Protein AF-A0A432PZU5-F1 (afdb_monomer)

Foldseek 3Di:
DDDDPPDDDDQVPHDDDDDDDDDDDDDDDDPDPVVVVVVVVVVVVVCVPDDD

Secondary structure (DSSP, 8-state):
----TT--S--TT-----------------SSHHHHHHHHHHHHHHHHT---

pLDDT: mean 93.28, std 7.21, range [61.56, 98.44]

Radius of gyration: 13.13 Å; Cα contacts (8 Å, |Δi|>4): 5; chains: 1; bounding box: 30×21×32 Å

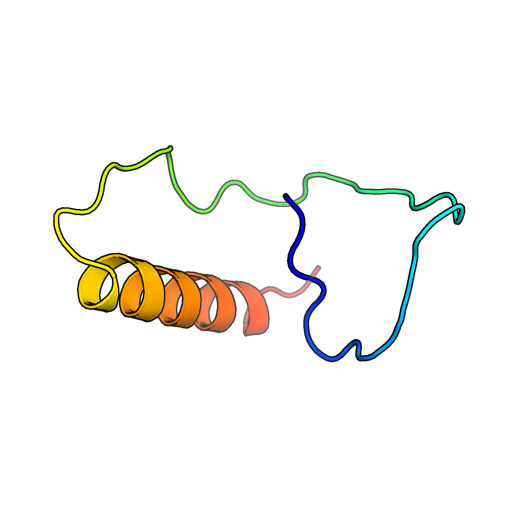Structure (mmCIF, N/CA/C/O backbone):
data_AF-A0A432PZU5-F1
#
_entry.id   AF-A0A432PZU5-F1
#
loop_
_atom_site.group_PDB
_atom_site.id
_atom_site.type_symbol
_atom_site.label_atom_id
_atom_site.label_alt_id
_atom_site.label_comp_id
_atom_site.label_asym_id
_atom_site.label_entity_id
_atom_site.label_seq_id
_atom_site.pdbx_PDB_ins_code
_atom_site.Cartn_x
_atom_site.Cartn_y
_atom_site.Cartn_z
_atom_site.o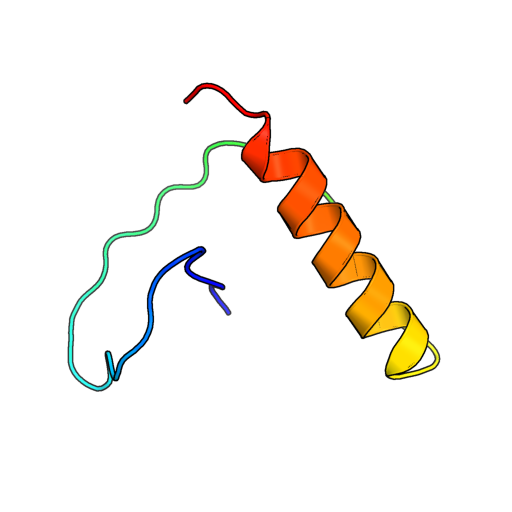ccupancy
_atom_site.B_iso_or_equiv
_atom_site.auth_seq_id
_atom_site.auth_comp_id
_atom_site.auth_asym_id
_atom_site.auth_atom_id
_atom_site.pdbx_PDB_model_num
ATOM 1 N N . GLU A 1 1 ? 6.581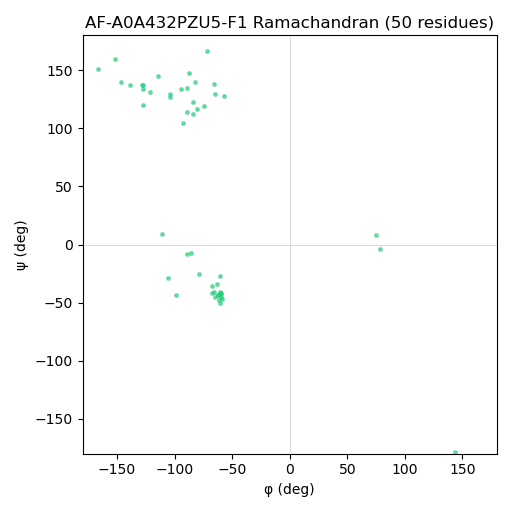 3.855 2.211 1.00 85.69 1 GLU A N 1
ATOM 2 C CA . GLU A 1 1 ? 6.749 2.584 1.472 1.00 85.69 1 GLU A CA 1
ATOM 3 C C . GLU A 1 1 ? 5.996 2.681 0.149 1.00 85.69 1 GLU A C 1
ATOM 5 O O . GLU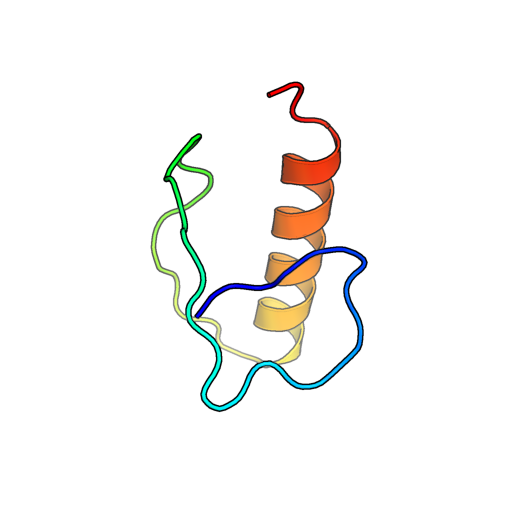 A 1 1 ? 5.081 3.492 0.069 1.00 85.69 1 GLU A O 1
ATOM 10 N N . VAL A 1 2 ? 6.387 1.919 -0.877 1.00 92.38 2 VAL A N 1
ATOM 11 C CA . VAL A 1 2 ? 5.652 1.829 -2.149 1.00 92.38 2 VAL A CA 1
ATOM 12 C C . VAL A 1 2 ? 5.402 0.358 -2.454 1.00 92.38 2 VAL A C 1
ATOM 14 O O . VAL A 1 2 ? 6.353 -0.408 -2.598 1.00 92.38 2 VAL A O 1
ATOM 17 N N . HIS A 1 3 ? 4.133 -0.023 -2.571 1.00 93.38 3 HIS A N 1
ATOM 18 C CA . HIS A 1 3 ? 3.738 -1.348 -3.032 1.00 93.38 3 HIS A CA 1
ATOM 19 C C . HIS A 1 3 ? 3.598 -1.335 -4.561 1.00 93.38 3 HIS A C 1
ATOM 21 O O . HIS A 1 3 ? 2.735 -0.643 -5.099 1.00 93.38 3 HIS A O 1
ATOM 27 N N . ILE A 1 4 ? 4.460 -2.072 -5.267 1.00 94.19 4 ILE A N 1
ATOM 28 C CA . ILE A 1 4 ? 4.457 -2.137 -6.735 1.00 94.19 4 ILE A CA 1
ATOM 29 C C . ILE A 1 4 ? 3.600 -3.330 -7.167 1.00 94.19 4 ILE A C 1
ATOM 31 O O . ILE A 1 4 ? 4.017 -4.481 -7.062 1.00 94.19 4 ILE A O 1
ATOM 35 N N . ILE A 1 5 ? 2.387 -3.050 -7.643 1.00 92.31 5 ILE A N 1
ATOM 36 C CA . ILE A 1 5 ? 1.410 -4.077 -8.024 1.00 92.31 5 ILE A CA 1
ATOM 37 C C . ILE A 1 5 ? 1.934 -4.888 -9.217 1.00 92.31 5 ILE A C 1
ATOM 39 O O . ILE A 1 5 ? 2.330 -4.322 -10.233 1.00 92.31 5 ILE A O 1
ATOM 43 N N . GLY A 1 6 ? 1.899 -6.219 -9.103 1.00 92.69 6 GLY A N 1
ATOM 44 C CA . GLY A 1 6 ? 2.300 -7.137 -10.176 1.00 92.69 6 GLY A CA 1
ATOM 45 C C . GLY A 1 6 ? 3.811 -7.252 -10.395 1.00 92.69 6 GLY A C 1
ATOM 46 O O . GLY A 1 6 ? 4.231 -7.876 -11.366 1.00 92.69 6 GLY A O 1
ATOM 47 N N . PHE A 1 7 ? 4.631 -6.665 -9.519 1.00 95.06 7 PHE A N 1
ATOM 48 C CA . PHE A 1 7 ? 6.081 -6.810 -9.561 1.00 95.06 7 PHE A CA 1
ATOM 49 C C . PHE A 1 7 ? 6.566 -7.776 -8.479 1.00 95.06 7 PHE A C 1
ATOM 51 O O . PHE A 1 7 ? 6.277 -7.602 -7.297 1.00 95.06 7 PHE A O 1
ATOM 58 N N . GLU A 1 8 ? 7.387 -8.740 -8.887 1.00 95.69 8 GLU A N 1
ATOM 59 C CA . GLU A 1 8 ? 8.126 -9.627 -7.992 1.00 95.69 8 GLU A CA 1
ATOM 60 C C . GLU A 1 8 ? 9.627 -9.493 -8.273 1.00 95.69 8 GLU A C 1
ATOM 62 O O . GLU A 1 8 ? 10.069 -9.528 -9.422 1.00 95.69 8 GLU A O 1
ATOM 67 N N . GLY A 1 9 ? 10.431 -9.318 -7.222 1.00 94.50 9 GLY A N 1
ATOM 68 C CA . GLY A 1 9 ? 11.884 -9.211 -7.337 1.00 94.50 9 GLY A CA 1
ATOM 69 C C . GLY A 1 9 ? 12.512 -8.217 -6.365 1.00 94.50 9 GLY A C 1
ATOM 70 O O . GLY A 1 9 ? 11.845 -7.592 -5.543 1.00 94.50 9 GLY A O 1
ATOM 71 N N . ASN A 1 10 ? 13.835 -8.064 -6.462 1.00 95.06 10 ASN A N 1
ATOM 72 C CA . ASN A 1 10 ? 14.612 -7.195 -5.581 1.00 95.06 10 ASN A CA 1
ATOM 73 C C . ASN A 1 10 ? 15.012 -5.887 -6.287 1.00 95.06 10 ASN A C 1
ATOM 75 O O . ASN A 1 10 ? 15.620 -5.899 -7.362 1.00 95.06 10 ASN A O 1
ATOM 79 N N . LEU A 1 11 ? 14.701 -4.755 -5.653 1.00 94.81 11 LEU A N 1
ATOM 80 C CA . LEU A 1 11 ? 15.036 -3.408 -6.130 1.00 94.81 11 LEU A CA 1
ATOM 81 C C . LEU A 1 11 ? 16.098 -2.702 -5.268 1.00 94.81 11 LEU A C 1
ATOM 83 O O . LEU A 1 11 ? 16.368 -1.518 -5.464 1.00 94.81 11 LEU A O 1
ATOM 87 N N . ARG A 1 12 ? 16.740 -3.406 -4.329 1.00 94.31 12 ARG A N 1
ATOM 88 C CA . ARG A 1 12 ? 17.798 -2.849 -3.476 1.00 94.31 12 ARG A CA 1
ATOM 89 C C . ARG A 1 12 ? 18.938 -2.295 -4.334 1.00 94.31 12 ARG A C 1
ATOM 91 O O . ARG 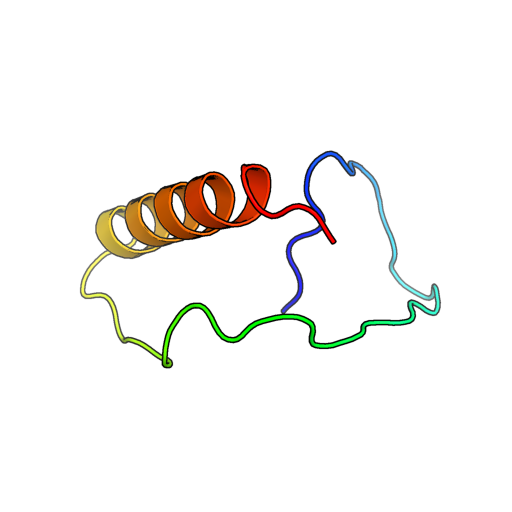A 1 12 ? 19.473 -2.985 -5.195 1.00 94.31 12 ARG A O 1
ATOM 98 N N . GLY A 1 13 ? 19.308 -1.040 -4.083 1.00 96.06 13 GLY A N 1
ATOM 99 C CA . GLY A 1 13 ? 20.355 -0.333 -4.828 1.00 96.06 13 GLY A CA 1
ATOM 100 C C . GLY A 1 13 ? 19.920 0.206 -6.195 1.00 96.06 13 GLY A C 1
ATOM 101 O O . GLY A 1 13 ? 20.699 0.912 -6.834 1.00 96.06 13 GLY A O 1
ATOM 102 N N . LYS A 1 14 ? 18.688 -0.068 -6.642 1.00 95.62 14 LYS A N 1
ATOM 103 C CA . LYS A 1 14 ? 18.135 0.512 -7.870 1.00 95.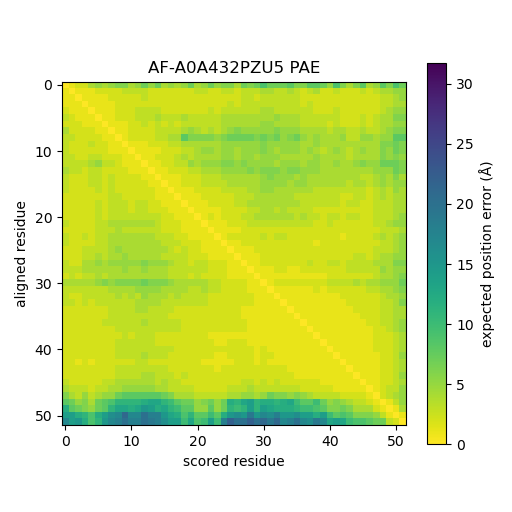62 14 LYS A CA 1
ATOM 104 C C . LYS A 1 14 ? 17.468 1.855 -7.575 1.00 95.62 14 LYS A C 1
ATOM 106 O O . LYS A 1 14 ? 16.893 2.058 -6.509 1.00 95.62 14 LYS A O 1
ATOM 111 N N . ARG A 1 15 ? 17.528 2.775 -8.539 1.00 96.31 15 ARG A N 1
ATOM 112 C CA . ARG A 1 15 ? 16.778 4.038 -8.497 1.00 96.31 15 ARG A CA 1
ATOM 113 C C . ARG A 1 15 ? 15.410 3.832 -9.136 1.00 96.31 15 ARG A C 1
ATOM 115 O O . ARG A 1 15 ? 15.323 3.240 -10.207 1.00 96.31 15 ARG A O 1
ATOM 122 N N . ILE A 1 16 ? 14.369 4.335 -8.484 1.00 95.12 16 ILE A N 1
ATOM 123 C CA . ILE A 1 16 ? 12.981 4.257 -8.945 1.00 95.12 16 ILE A CA 1
ATOM 124 C C . ILE A 1 16 ? 12.419 5.678 -8.939 1.00 95.12 16 ILE A C 1
ATOM 126 O O . ILE A 1 16 ? 12.673 6.434 -8.000 1.00 95.12 16 ILE A O 1
ATOM 130 N N . LYS A 1 17 ? 11.670 6.042 -9.983 1.00 95.56 17 LYS A N 1
ATOM 131 C CA . LYS A 1 17 ? 10.891 7.283 -10.030 1.00 95.56 17 LYS A CA 1
ATOM 132 C C . LYS A 1 17 ? 9.462 6.975 -9.581 1.00 95.56 17 LYS A C 1
ATOM 134 O O . LYS A 1 17 ? 8.889 5.987 -10.028 1.00 95.56 17 LYS A O 1
ATOM 139 N N . VAL A 1 18 ? 8.905 7.809 -8.710 1.00 94.94 18 VAL A N 1
ATOM 140 C CA . VAL A 1 18 ? 7.529 7.692 -8.208 1.00 94.94 18 VAL A CA 1
ATOM 141 C C . VAL A 1 18 ? 6.838 9.033 -8.409 1.00 94.94 18 VAL A C 1
ATOM 143 O O . VAL A 1 18 ? 7.439 10.076 -8.155 1.00 94.94 18 VAL A O 1
ATOM 146 N N . GLU A 1 19 ? 5.592 8.998 -8.868 1.00 95.31 19 GLU A N 1
ATOM 147 C CA . GLU A 1 19 ? 4.761 10.178 -9.099 1.00 95.31 19 GLU A CA 1
ATOM 148 C C . GLU A 1 19 ? 3.430 9.995 -8.365 1.00 95.31 19 GLU A C 1
ATOM 150 O O . GLU A 1 19 ? 2.830 8.921 -8.404 1.00 95.31 19 GLU A O 1
ATOM 155 N N . PHE A 1 20 ? 2.983 11.032 -7.655 1.00 93.88 20 PHE A N 1
ATOM 156 C CA . PHE A 1 20 ? 1.703 11.011 -6.954 1.00 93.88 20 PHE A CA 1
ATOM 157 C C . PHE A 1 20 ? 0.589 11.395 -7.927 1.00 93.88 20 PHE A C 1
ATOM 159 O O . PHE A 1 20 ? 0.533 12.532 -8.385 1.00 93.88 20 PHE A O 1
ATOM 166 N N . LEU A 1 21 ? -0.286 10.440 -8.240 1.00 92.38 21 LEU A N 1
ATOM 167 C CA . LEU A 1 21 ? -1.357 10.618 -9.226 1.00 92.38 21 LEU A CA 1
ATOM 168 C C . LEU A 1 21 ? -2.702 10.945 -8.573 1.00 92.38 21 LEU A C 1
ATOM 170 O O . LEU A 1 21 ? -3.432 11.820 -9.028 1.00 92.38 21 LEU A O 1
ATOM 174 N N . LYS A 1 22 ? -3.032 10.235 -7.491 1.00 92.19 22 LYS A N 1
ATOM 175 C CA . LYS A 1 22 ? -4.291 10.380 -6.761 1.00 92.19 22 LYS A CA 1
ATOM 176 C C . LYS A 1 22 ? -4.055 10.131 -5.277 1.00 92.19 22 LYS A C 1
ATOM 178 O O . LYS A 1 22 ? -3.336 9.209 -4.899 1.00 92.19 22 LYS A O 1
ATOM 183 N N . PHE A 1 23 ? -4.702 10.937 -4.446 1.00 94.25 23 PHE A N 1
ATOM 184 C CA . PHE A 1 23 ? -4.823 10.675 -3.019 1.00 94.25 23 PHE A CA 1
ATOM 185 C C . PHE A 1 23 ? -5.999 9.719 -2.770 1.00 94.25 23 PHE A C 1
ATOM 187 O O . PHE A 1 23 ? -7.120 10.021 -3.177 1.00 94.25 23 PHE A O 1
ATOM 194 N N . ILE A 1 24 ? -5.740 8.571 -2.139 1.00 93.88 24 ILE A N 1
ATOM 195 C CA . ILE A 1 24 ? -6.761 7.536 -1.877 1.00 93.88 24 ILE A CA 1
ATOM 196 C C . ILE A 1 24 ? -7.193 7.486 -0.406 1.00 93.88 24 ILE A C 1
ATOM 198 O O . ILE A 1 24 ? -8.327 7.124 -0.112 1.00 93.88 24 ILE A O 1
ATOM 202 N N . ARG A 1 25 ? -6.313 7.865 0.535 1.00 96.06 25 ARG A N 1
ATOM 203 C CA . ARG A 1 25 ? -6.587 7.793 1.976 1.00 96.06 25 ARG A CA 1
ATOM 204 C C . ARG A 1 25 ? -5.561 8.571 2.799 1.00 96.06 25 ARG A C 1
ATOM 206 O O . ARG A 1 25 ? -4.390 8.636 2.434 1.00 96.06 25 ARG A O 1
ATOM 213 N N . GLU A 1 26 ? -5.992 9.077 3.951 1.00 97.19 26 GLU A N 1
ATOM 214 C CA . GLU A 1 26 ? -5.111 9.561 5.020 1.00 97.19 26 GLU A CA 1
ATOM 215 C C . GLU A 1 26 ? -4.385 8.425 5.769 1.00 97.19 26 GLU A C 1
ATOM 217 O O . GLU A 1 26 ? -4.725 7.239 5.665 1.00 97.19 26 GLU A O 1
ATOM 222 N N . GLU A 1 27 ? -3.365 8.773 6.550 1.00 96.00 27 GLU A N 1
ATOM 223 C CA . GLU A 1 27 ? -2.703 7.808 7.428 1.00 96.00 27 GLU A CA 1
ATOM 224 C C . GLU A 1 27 ? -3.666 7.332 8.526 1.00 96.00 27 GLU A C 1
ATOM 226 O O . GLU A 1 27 ? -4.417 8.113 9.105 1.00 96.00 27 GLU A O 1
ATOM 231 N N . ARG A 1 28 ? -3.650 6.031 8.829 1.00 95.56 28 ARG A N 1
ATOM 232 C CA . ARG A 1 28 ? -4.557 5.417 9.802 1.00 95.56 28 ARG A CA 1
ATOM 233 C C . ARG A 1 28 ? -3.807 4.415 10.666 1.00 95.56 28 ARG A C 1
ATOM 235 O O . ARG A 1 28 ? -3.040 3.606 10.150 1.00 95.56 28 ARG A O 1
ATOM 242 N N . ARG A 1 29 ? -4.080 4.432 11.973 1.00 97.25 29 ARG A N 1
ATOM 243 C CA . ARG A 1 29 ? -3.663 3.372 12.899 1.00 97.25 29 ARG A CA 1
ATOM 244 C C . ARG A 1 29 ? -4.655 2.213 12.843 1.00 97.25 29 ARG A C 1
ATOM 246 O O . ARG A 1 29 ? -5.864 2.439 12.797 1.00 97.25 29 ARG A O 1
ATOM 253 N N . PHE A 1 30 ? -4.137 0.994 12.888 1.00 97.81 30 PHE A N 1
ATOM 254 C CA . PHE A 1 30 ? -4.930 -0.232 12.944 1.00 97.81 30 PHE A CA 1
ATOM 255 C C . PHE A 1 30 ? -4.690 -0.929 14.274 1.00 97.81 30 PHE A C 1
ATOM 257 O O . PHE A 1 30 ? -3.573 -0.903 14.794 1.00 97.81 30 PHE A O 1
ATOM 264 N N . ASN A 1 31 ? -5.732 -1.557 14.811 1.00 97.62 31 ASN A N 1
ATOM 265 C CA . ASN A 1 31 ? -5.649 -2.258 16.092 1.00 97.62 31 ASN A CA 1
ATOM 266 C C . ASN A 1 31 ? -5.219 -3.721 15.919 1.00 97.62 31 ASN A C 1
ATOM 268 O O . ASN A 1 31 ? -4.961 -4.413 16.902 1.00 97.62 31 ASN A O 1
ATOM 272 N N . SER A 1 32 ? -5.137 -4.207 14.676 1.00 98.44 32 SER A N 1
ATOM 273 C CA . SER A 1 32 ? -4.667 -5.552 14.360 1.00 98.44 32 SER A CA 1
ATOM 274 C C . SER A 1 32 ? -4.021 -5.637 12.976 1.00 98.44 32 SER A C 1
ATOM 276 O O . SER A 1 32 ? -4.267 -4.820 12.085 1.00 98.44 32 SER A O 1
ATOM 278 N N . VAL A 1 33 ? -3.217 -6.683 12.781 1.00 98.19 33 VAL A N 1
ATOM 279 C CA . VAL A 1 33 ? -2.627 -7.025 11.476 1.00 98.19 33 VAL A CA 1
ATOM 280 C C . VAL A 1 33 ? -3.712 -7.367 10.449 1.00 98.19 33 VAL A C 1
ATOM 282 O O . VAL A 1 33 ? -3.563 -7.046 9.271 1.00 98.19 33 VAL A O 1
ATOM 285 N N . GLN A 1 34 ? -4.815 -7.980 10.891 1.00 98.38 34 GLN A N 1
ATOM 286 C CA . GLN A 1 34 ? -5.958 -8.310 10.040 1.00 98.38 34 GLN A CA 1
ATOM 287 C C . GLN A 1 34 ? -6.561 -7.037 9.426 1.00 98.38 34 GLN A C 1
ATOM 289 O O . GLN A 1 34 ? -6.676 -6.942 8.207 1.00 98.38 34 GLN A O 1
ATOM 294 N N . GLU A 1 35 ? -6.845 -6.025 10.254 1.00 98.38 35 GLU A N 1
ATOM 295 C CA . GLU A 1 35 ? -7.402 -4.745 9.797 1.00 98.38 35 GLU A CA 1
ATOM 296 C C . GLU A 1 35 ? -6.485 -4.028 8.800 1.00 98.38 35 GLU A C 1
ATOM 298 O O . GLU A 1 35 ? -6.959 -3.513 7.785 1.00 98.38 35 GLU A O 1
ATOM 303 N N . LEU A 1 36 ? -5.174 -4.014 9.069 1.00 97.69 36 LEU A N 1
ATOM 304 C CA . LEU A 1 36 ? -4.185 -3.444 8.154 1.00 97.69 36 LEU A CA 1
ATOM 305 C C . LEU A 1 36 ? -4.191 -4.183 6.809 1.00 97.69 36 LEU A C 1
ATOM 307 O O . LEU A 1 36 ? -4.237 -3.552 5.755 1.00 97.69 36 LEU A O 1
ATOM 311 N N . THR A 1 37 ? -4.167 -5.516 6.845 1.00 97.56 37 THR A N 1
ATOM 312 C CA . THR A 1 37 ? -4.129 -6.354 5.638 1.00 97.56 37 THR A CA 1
ATOM 313 C C . THR A 1 37 ? -5.383 -6.155 4.790 1.00 97.56 37 THR A C 1
ATOM 315 O O . THR A 1 37 ? -5.291 -6.004 3.571 1.00 97.56 37 THR A O 1
ATOM 318 N N . ASP A 1 38 ? -6.553 -6.101 5.424 1.00 98.06 38 ASP A N 1
ATOM 319 C CA . ASP A 1 38 ? -7.822 -5.874 4.734 1.00 98.06 38 ASP A CA 1
ATOM 320 C C . ASP A 1 38 ? -7.905 -4.461 4.151 1.00 98.06 38 ASP A C 1
ATOM 322 O O . ASP A 1 38 ? -8.418 -4.284 3.044 1.00 98.06 38 ASP A O 1
ATOM 326 N N . GLN A 1 39 ? -7.347 -3.454 4.833 1.00 97.62 39 GLN A N 1
ATOM 327 C CA . GLN A 1 39 ? -7.246 -2.119 4.251 1.00 97.62 39 GLN A CA 1
ATOM 328 C C . GLN A 1 39 ? -6.326 -2.099 3.028 1.00 97.62 39 GLN A C 1
ATOM 330 O O . GLN A 1 39 ? -6.718 -1.537 2.012 1.00 97.62 39 GLN A O 1
ATOM 335 N N . ILE A 1 40 ? -5.153 -2.737 3.085 1.00 96.31 40 ILE A N 1
ATOM 336 C CA . ILE A 1 40 ? -4.229 -2.799 1.940 1.00 96.31 40 ILE A CA 1
ATOM 337 C C . ILE A 1 40 ? -4.902 -3.465 0.732 1.00 96.31 40 ILE A C 1
ATOM 339 O O . ILE A 1 40 ? -4.760 -2.978 -0.387 1.00 96.31 40 ILE A O 1
ATOM 343 N N . ARG A 1 41 ? -5.671 -4.546 0.938 1.00 96.25 41 ARG A N 1
ATOM 344 C CA . ARG A 1 41 ? -6.429 -5.200 -0.146 1.00 96.25 41 ARG A CA 1
ATOM 345 C C . ARG A 1 41 ? -7.414 -4.238 -0.807 1.00 96.25 41 ARG A C 1
ATOM 347 O O . ARG A 1 41 ? -7.400 -4.127 -2.029 1.00 96.25 41 ARG A O 1
ATOM 354 N N . ARG A 1 42 ? -8.190 -3.497 -0.007 1.00 95.81 42 ARG A N 1
ATOM 355 C CA . ARG A 1 42 ? -9.123 -2.475 -0.511 1.00 95.81 42 ARG A CA 1
ATOM 356 C C . ARG A 1 42 ? -8.403 -1.350 -1.251 1.00 95.81 42 ARG A C 1
ATOM 358 O O . ARG A 1 42 ? -8.848 -0.966 -2.326 1.00 95.81 42 ARG A O 1
ATOM 365 N N . ASP A 1 43 ? -7.282 -0.870 -0.711 1.00 95.88 43 ASP A N 1
ATOM 366 C CA . ASP A 1 43 ? -6.468 0.178 -1.336 1.00 95.88 43 ASP A CA 1
ATOM 367 C C . ASP A 1 43 ? -5.957 -0.300 -2.720 1.00 95.88 43 ASP A C 1
ATOM 369 O O . 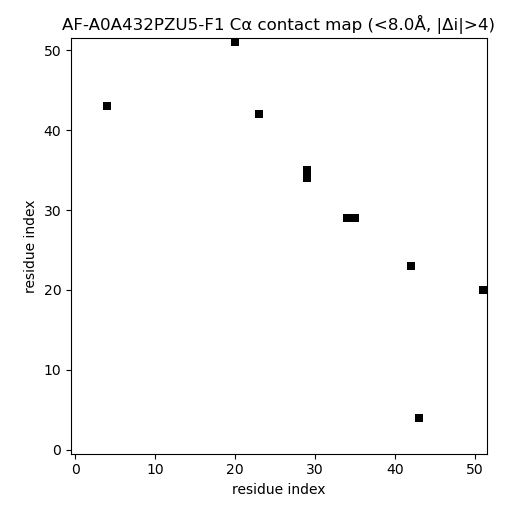ASP A 1 43 ? -6.007 0.451 -3.694 1.00 95.88 43 ASP A O 1
ATOM 373 N N . VAL A 1 44 ? -5.537 -1.570 -2.848 1.00 95.06 44 VAL A N 1
ATOM 374 C CA . VAL A 1 44 ? -5.120 -2.184 -4.127 1.00 95.06 44 VAL A CA 1
ATOM 375 C C . VAL A 1 44 ? -6.289 -2.341 -5.106 1.00 95.06 44 VAL A C 1
ATOM 377 O O . VAL A 1 44 ? -6.123 -2.100 -6.304 1.00 95.06 44 VAL A O 1
ATOM 380 N N . GLU A 1 45 ? -7.463 -2.761 -4.635 1.00 94.38 45 GLU A N 1
ATOM 381 C CA . GLU A 1 45 ? -8.660 -2.889 -5.474 1.00 94.38 45 GLU A CA 1
ATOM 382 C C . GLU A 1 45 ? -9.150 -1.531 -5.993 1.00 94.38 45 GLU A C 1
ATOM 384 O O . GLU A 1 45 ? -9.474 -1.427 -7.178 1.00 94.38 45 GLU A O 1
ATOM 389 N N . GLU A 1 46 ? -9.130 -0.483 -5.160 1.00 93.12 46 GLU A N 1
ATOM 390 C CA . GLU A 1 46 ? -9.514 0.874 -5.569 1.00 93.12 46 GLU A CA 1
ATOM 391 C C . GLU A 1 46 ? -8.632 1.378 -6.719 1.00 93.12 46 GLU A C 1
ATOM 393 O O . GLU A 1 46 ? -9.137 1.920 -7.706 1.00 93.12 46 GLU A O 1
ATOM 398 N N . VAL A 1 47 ? -7.312 1.178 -6.625 1.00 93.69 47 VAL A N 1
ATOM 399 C CA . VAL A 1 47 ? -6.380 1.707 -7.631 1.00 93.69 47 VAL A CA 1
ATOM 400 C C . VAL A 1 47 ? -6.326 0.881 -8.914 1.00 93.69 47 VAL A C 1
ATOM 402 O O . VAL A 1 47 ? -6.033 1.443 -9.966 1.00 93.69 47 VAL A O 1
ATOM 405 N N . LYS A 1 48 ? -6.656 -0.418 -8.883 1.00 88.06 48 LYS A N 1
ATOM 406 C CA . LYS A 1 48 ? -6.725 -1.256 -10.100 1.00 88.06 48 LYS A CA 1
ATOM 407 C C . LYS A 1 48 ? -7.752 -0.749 -11.118 1.00 88.06 48 LYS A C 1
ATOM 409 O O . LYS A 1 48 ? -7.596 -1.006 -12.309 1.00 88.06 48 LYS A O 1
ATOM 414 N N . GLY A 1 49 ? -8.792 -0.050 -10.661 1.00 80.38 49 GLY A N 1
ATOM 415 C CA . GLY A 1 49 ? -9.811 0.559 -11.520 1.00 80.38 49 GLY A CA 1
ATOM 416 C C . GLY A 1 49 ? -9.455 1.955 -12.040 1.00 80.38 49 GLY A C 1
ATOM 417 O O . GLY A 1 49 ? -10.191 2.497 -12.867 1.00 80.38 49 GLY A O 1
ATOM 418 N N . LEU A 1 50 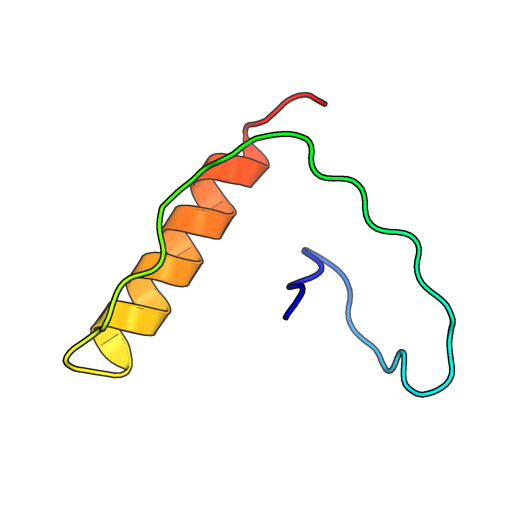? -8.355 2.557 -11.572 1.00 79.38 50 LEU A N 1
ATOM 419 C CA . LEU A 1 50 ? -7.940 3.884 -12.017 1.00 79.38 50 LEU A CA 1
ATOM 420 C C . LEU A 1 50 ? -7.344 3.794 -13.422 1.00 79.38 50 LEU A C 1
ATOM 422 O O . LEU A 1 50 ? -6.332 3.135 -13.650 1.00 79.38 50 LEU A O 1
ATOM 426 N N . LYS A 1 51 ? -7.967 4.499 -14.367 1.00 63.56 51 LYS A N 1
ATOM 427 C CA . LYS A 1 51 ? -7.332 4.830 -15.642 1.00 63.56 51 LYS A CA 1
ATOM 428 C C . LYS A 1 51 ? -6.429 6.032 -15.392 1.00 63.56 51 LYS A C 1
ATOM 430 O O . LYS A 1 51 ? -6.931 7.082 -14.990 1.00 63.56 51 LYS A O 1
ATOM 435 N N . VAL A 1 52 ? -5.129 5.837 -15.569 1.00 61.56 52 VAL A N 1
ATOM 436 C CA . VAL A 1 52 ? -4.103 6.884 -15.486 1.00 61.56 52 VAL A CA 1
ATOM 437 C C . VAL A 1 52 ? -3.762 7.360 -16.887 1.00 61.56 52 VAL A C 1
ATOM 439 O O . VAL A 1 52 ? -3.666 6.480 -17.773 1.00 61.56 52 VAL A O 1
#

Solvent-accessible surface area (backbone atoms only — not comparable to full-atom values): 3900 Å² total; per-residue (Å²): 139,82,88,63,84,95,65,85,86,87,62,85,95,60,88,8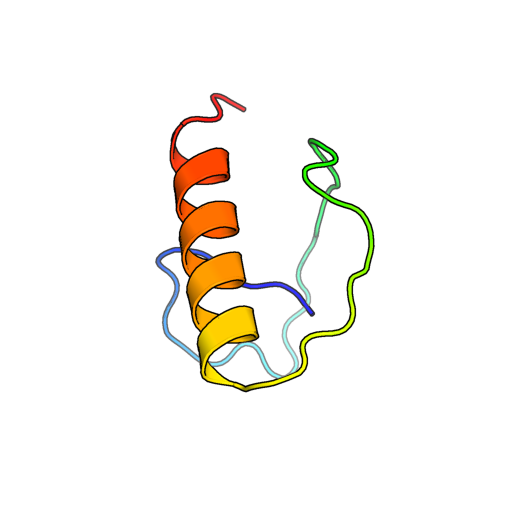1,89,86,81,92,86,76,90,89,75,79,94,78,91,63,96,43,72,64,57,47,52,56,48,52,51,50,55,54,57,61,55,72,72,57,86,128

Mean predicted aligned error: 3.35 Å

Sequence (52 aa):
EVHIIGFEGNLRGKRIKVEFLKFIREERRFNSVQELTDQIRRDVEEVKGLKV